Protein AF-A0A2G9UIN2-F1 (afdb_monomer)

Solvent-accessible surface area (backbone atoms only — not comparable to full-atom values): 10100 Å² total; per-residue (Å²): 106,71,71,57,74,68,44,85,97,54,88,50,62,65,34,50,51,36,48,75,70,37,87,46,74,73,47,40,44,54,20,52,49,45,50,49,53,54,57,69,75,46,90,55,94,90,59,86,84,72,61,85,85,71,55,52,56,44,60,36,27,70,30,40,35,47,42,38,83,90,75,47,74,49,69,42,90,82,50,80,90,44,51,41,89,80,56,81,86,48,56,84,40,46,76,58,53,70,88,53,59,41,46,72,46,51,67,59,79,88,56,78,92,59,66,86,58,86,74,80,87,47,60,36,69,66,38,50,52,59,64,68,62,52,52,56,46,46,48,56,52,43,54,55,52,49,53,55,47,54,53,53,51,52,54,50,51,54,54,48,60,64,62,72,74,113

Structure (mmCIF, N/CA/C/O backbone):
data_AF-A0A2G9UIN2-F1
#
_entry.id   AF-A0A2G9UIN2-F1
#
loop_
_atom_site.group_PDB
_atom_site.id
_atom_site.type_symbol
_atom_site.label_atom_id
_atom_site.label_alt_id
_atom_site.label_comp_id
_atom_site.label_asym_id
_atom_site.label_entity_id
_atom_site.label_seq_id
_atom_site.pdbx_PDB_ins_code
_atom_site.Cartn_x
_atom_site.Cartn_y
_atom_site.Cartn_z
_atom_site.occupancy
_atom_site.B_iso_or_equiv
_atom_site.auth_seq_id
_atom_site.auth_comp_id
_atom_site.auth_asym_id
_atom_site.auth_atom_id
_atom_site.pdbx_PDB_model_num
ATOM 1 N N . MET A 1 1 ? -16.829 -1.666 9.759 1.00 63.56 1 MET A N 1
ATOM 2 C CA . MET A 1 1 ? -17.803 -1.974 10.821 1.00 63.56 1 MET A CA 1
ATOM 3 C C . MET A 1 1 ? -18.372 -3.377 10.726 1.00 63.56 1 MET A C 1
ATOM 5 O O . MET A 1 1 ? -18.330 -4.074 11.726 1.00 63.56 1 MET A O 1
ATOM 9 N N . TRP A 1 2 ? -18.905 -3.793 9.566 1.00 75.94 2 TRP A N 1
ATOM 10 C CA . TRP A 1 2 ? -19.665 -5.048 9.455 1.00 75.94 2 TRP A CA 1
ATOM 11 C C . TRP A 1 2 ? -18.945 -6.251 10.075 1.00 75.94 2 TRP A C 1
ATOM 13 O O . TRP A 1 2 ? -19.530 -6.906 10.926 1.00 75.94 2 TRP A O 1
ATOM 23 N N . MET A 1 3 ? -17.666 -6.457 9.738 1.00 76.12 3 MET A N 1
ATOM 24 C CA . MET A 1 3 ? -16.864 -7.567 10.263 1.00 76.12 3 MET A CA 1
ATOM 25 C C . MET A 1 3 ? -16.715 -7.536 11.792 1.00 76.12 3 MET A C 1
ATOM 27 O O . MET A 1 3 ? -16.960 -8.551 12.424 1.00 76.12 3 MET A O 1
ATOM 31 N N . VAL A 1 4 ? -16.385 -6.383 12.389 1.00 80.69 4 VAL A N 1
ATOM 32 C CA . VAL A 1 4 ? -16.281 -6.232 13.856 1.00 80.69 4 VAL A CA 1
ATOM 33 C C . VAL A 1 4 ? -17.619 -6.536 14.535 1.00 80.69 4 VAL A C 1
ATOM 35 O O . VAL A 1 4 ? -17.651 -7.237 15.537 1.00 80.69 4 VAL A O 1
ATOM 38 N N . LYS A 1 5 ? -18.736 -6.101 13.939 1.00 80.81 5 LYS A N 1
ATOM 39 C CA . LYS A 1 5 ? -20.092 -6.393 14.436 1.00 80.81 5 LYS A CA 1
ATOM 40 C C . LYS A 1 5 ? -20.481 -7.876 14.344 1.00 80.81 5 LYS A C 1
ATOM 42 O O . LYS A 1 5 ? -21.467 -8.262 14.958 1.00 80.81 5 LYS A O 1
ATOM 47 N N . GLN A 1 6 ? -19.754 -8.694 13.575 1.00 80.25 6 GLN A N 1
ATOM 48 C CA . GLN A 1 6 ? -19.987 -10.144 13.512 1.00 80.25 6 GLN A CA 1
ATOM 49 C C . GLN A 1 6 ? -19.217 -10.921 14.591 1.00 80.25 6 GLN A C 1
ATOM 51 O O . GLN A 1 6 ? -19.413 -12.130 14.710 1.00 80.25 6 GLN A O 1
ATOM 56 N N . LEU A 1 7 ? -18.315 -10.278 15.342 1.00 79.25 7 LEU A N 1
ATOM 57 C CA . LEU A 1 7 ? -17.462 -10.974 16.301 1.00 79.25 7 LEU A CA 1
ATOM 58 C C . LEU A 1 7 ? -18.230 -11.243 17.599 1.00 79.25 7 LEU A C 1
ATOM 60 O O . LEU A 1 7 ? -18.716 -10.301 18.229 1.00 79.25 7 LEU A O 1
ATOM 64 N N . PRO A 1 8 ? -18.360 -12.513 18.020 1.00 70.81 8 PRO A N 1
ATOM 65 C CA . PRO A 1 8 ? -19.006 -12.825 19.282 1.00 70.81 8 PRO A CA 1
ATOM 66 C C . PRO A 1 8 ? -18.165 -12.272 20.437 1.00 70.81 8 PRO A C 1
ATOM 68 O O . PRO A 1 8 ? -16.949 -12.439 20.449 1.00 70.81 8 PRO A O 1
ATOM 71 N N . GLN A 1 9 ? -18.827 -11.669 21.427 1.00 70.94 9 GLN A N 1
ATOM 72 C CA . GLN A 1 9 ? -18.208 -11.187 22.672 1.00 70.94 9 GLN A CA 1
ATOM 73 C C . GLN A 1 9 ? -17.229 -10.008 22.528 1.00 70.94 9 GLN A C 1
ATOM 75 O O . GLN A 1 9 ? -16.435 -9.783 23.439 1.00 70.94 9 GLN A O 1
ATOM 80 N N . VAL A 1 10 ? -17.286 -9.231 21.439 1.00 77.25 10 VAL A N 1
ATOM 81 C CA . VAL A 1 10 ? -16.496 -7.993 21.331 1.00 77.25 10 VAL A CA 1
ATOM 82 C C . VAL A 1 10 ? -17.382 -6.760 21.243 1.00 77.25 10 VAL A C 1
ATOM 84 O O . VAL A 1 10 ? -18.228 -6.649 20.357 1.00 77.25 10 VAL A O 1
ATOM 87 N N . ASP A 1 11 ? -17.151 -5.809 22.149 1.00 80.56 11 ASP A N 1
ATOM 88 C CA . ASP A 1 11 ? -17.771 -4.491 22.093 1.00 80.56 11 ASP A CA 1
ATOM 89 C C . ASP A 1 11 ? -17.069 -3.605 21.050 1.00 80.56 11 ASP A C 1
ATOM 91 O O . ASP A 1 11 ? -15.977 -3.079 21.260 1.00 80.56 11 ASP A O 1
ATOM 95 N N . GLY A 1 12 ? -17.709 -3.446 19.891 1.00 83.81 12 GLY A N 1
ATOM 96 C CA . GLY A 1 12 ? -17.247 -2.572 18.811 1.00 83.81 12 GLY A CA 1
ATOM 97 C C . GLY A 1 12 ? -17.690 -1.109 18.935 1.00 83.81 12 GLY A C 1
ATOM 98 O O . GLY A 1 12 ? -17.384 -0.320 18.036 1.00 83.81 12 GLY A O 1
ATOM 99 N N . THR A 1 13 ? -18.415 -0.734 19.997 1.00 87.88 13 THR A N 1
ATOM 100 C CA . THR A 1 13 ? -19.048 0.592 20.141 1.00 87.88 13 THR A CA 1
ATOM 101 C C . THR A 1 13 ? -18.028 1.719 20.053 1.00 87.88 13 THR A C 1
ATOM 103 O O . THR A 1 13 ? -18.266 2.723 19.379 1.00 87.88 13 THR A O 1
ATOM 106 N N . LYS A 1 14 ? -16.849 1.541 20.655 1.00 88.19 14 LYS A N 1
ATOM 107 C CA . LYS A 1 14 ? -15.799 2.566 20.635 1.00 88.19 14 LYS A CA 1
ATOM 108 C C . LYS A 1 14 ? -15.225 2.791 19.239 1.00 88.19 14 LYS A C 1
ATOM 110 O O . LYS A 1 14 ? -15.042 3.931 18.816 1.00 88.19 14 LYS A O 1
ATOM 115 N N . CYS A 1 15 ? -15.023 1.720 18.474 1.00 91.69 15 CYS A N 1
ATOM 116 C CA . CYS A 1 15 ? -14.615 1.861 17.080 1.00 91.69 15 CYS A CA 1
ATOM 117 C C . CYS A 1 15 ? -15.713 2.562 16.261 1.00 91.69 15 CYS A C 1
ATOM 119 O O . CYS A 1 15 ? -15.410 3.401 15.417 1.00 91.69 15 CYS A O 1
ATOM 121 N N . GLU A 1 16 ? -16.992 2.290 16.531 1.00 91.12 16 GLU A N 1
ATOM 122 C CA . GLU A 1 16 ? -18.105 2.986 15.873 1.00 91.12 16 GLU A CA 1
ATOM 123 C C . GLU A 1 16 ? -18.154 4.487 16.187 1.00 91.12 16 GLU A C 1
ATOM 125 O O . GLU A 1 16 ? -18.372 5.293 15.281 1.00 91.12 16 GLU A O 1
ATOM 130 N N . GLN A 1 17 ? -17.863 4.882 17.426 1.00 92.38 17 GLN A N 1
ATOM 131 C CA . GLN A 1 17 ? -17.729 6.292 17.802 1.00 92.38 17 GLN A CA 1
ATOM 132 C C . GLN A 1 17 ? -16.585 6.976 17.042 1.00 92.38 17 GLN A C 1
ATOM 134 O O . GLN A 1 17 ? -16.797 8.041 16.461 1.00 92.38 17 GLN A O 1
ATOM 139 N N . LEU A 1 18 ? -15.406 6.344 16.979 1.00 93.44 18 LEU A N 1
ATOM 140 C CA . LEU A 1 18 ? -14.257 6.861 16.222 1.00 93.44 18 LEU A CA 1
ATOM 141 C C . LEU A 1 18 ? -14.575 7.016 14.730 1.00 93.44 18 LEU A C 1
ATOM 143 O O . LEU A 1 18 ? -14.188 8.007 14.116 1.00 93.44 18 LEU A O 1
ATOM 147 N N . TRP A 1 19 ? -15.305 6.062 14.145 1.00 93.31 19 TRP A N 1
ATOM 148 C CA . TRP A 1 19 ? -15.766 6.154 12.759 1.00 93.31 19 TRP A CA 1
ATOM 149 C C . TRP A 1 19 ? -16.694 7.351 12.545 1.00 93.31 19 TRP A C 1
ATOM 151 O O . TRP A 1 19 ? -16.465 8.144 11.636 1.00 93.31 19 TRP A O 1
ATOM 161 N N . ASN A 1 20 ? -17.712 7.507 13.394 1.00 94.50 20 ASN A N 1
ATOM 162 C CA . ASN A 1 20 ? -18.695 8.583 13.265 1.00 94.50 20 ASN A CA 1
ATOM 163 C C . ASN A 1 20 ? -18.082 9.978 13.467 1.00 94.50 20 ASN A C 1
ATOM 165 O O . ASN A 1 20 ? -18.548 10.941 12.864 1.00 94.50 20 ASN A O 1
ATOM 169 N N . ALA A 1 21 ? -17.042 10.086 14.297 1.00 94.38 21 ALA A N 1
ATOM 170 C CA . ALA A 1 21 ? -16.307 11.328 14.527 1.00 94.38 21 ALA A CA 1
ATOM 171 C C . ALA A 1 21 ? -15.237 11.618 13.454 1.00 94.38 21 ALA A C 1
ATOM 173 O O . ALA A 1 21 ? -14.657 12.707 13.437 1.00 94.38 21 ALA A O 1
ATOM 174 N N . SER A 1 22 ? -14.940 10.662 12.569 1.00 95.50 22 SER A N 1
ATOM 175 C CA . SER A 1 22 ? -13.878 10.812 11.580 1.00 95.50 22 SER A CA 1
ATOM 176 C C . SER A 1 22 ? -14.259 11.789 10.466 1.00 95.50 22 SER A C 1
ATOM 178 O O . SER A 1 22 ? -15.311 11.690 9.840 1.00 95.50 22 SER A O 1
ATOM 180 N N . THR A 1 23 ? -13.355 12.726 10.184 1.00 95.81 23 THR A N 1
ATOM 181 C CA . THR A 1 23 ? -13.509 13.774 9.156 1.00 95.81 23 THR A CA 1
ATOM 182 C C . THR A 1 23 ? -12.288 13.886 8.237 1.00 95.81 23 THR A C 1
ATOM 184 O O . THR A 1 23 ? -12.237 14.733 7.348 1.00 95.81 23 THR A O 1
ATOM 187 N N . SER A 1 24 ? -11.281 13.034 8.441 1.00 94.06 24 SER A N 1
ATOM 188 C CA . SER A 1 24 ? -9.992 13.066 7.748 1.00 94.06 24 SER A CA 1
ATOM 189 C C . SER A 1 24 ? -9.358 11.677 7.700 1.00 94.06 24 SER A C 1
ATOM 191 O O . SER A 1 24 ? -9.691 10.813 8.508 1.00 94.06 24 SER A O 1
ATOM 193 N N . TYR A 1 25 ? -8.379 11.468 6.814 1.00 89.31 25 TYR A N 1
ATOM 194 C CA . TYR A 1 25 ? -7.621 10.210 6.778 1.00 89.31 25 TYR A CA 1
ATOM 195 C C . TYR A 1 25 ? -6.914 9.905 8.105 1.00 89.31 25 TYR A C 1
ATOM 197 O O . TYR A 1 25 ? -6.899 8.755 8.534 1.00 89.31 25 TYR A O 1
ATOM 205 N N . SER A 1 26 ? -6.385 10.927 8.78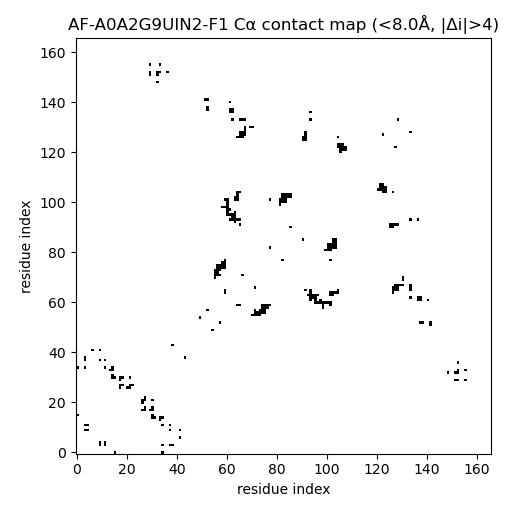2 1.00 89.81 26 SER A N 1
ATOM 206 C CA . SER A 1 26 ? -5.736 10.768 10.087 1.00 89.81 26 SER A CA 1
ATOM 207 C C . SER A 1 26 ? -6.729 10.326 11.163 1.00 89.81 26 SER A C 1
ATOM 209 O O . SER A 1 26 ? -6.471 9.356 11.863 1.00 89.81 26 SER A O 1
ATOM 211 N N . SER A 1 27 ? -7.901 10.966 11.260 1.00 91.44 27 SER A N 1
ATOM 212 C CA . SER A 1 27 ? -8.939 10.544 12.219 1.00 91.44 27 SER A CA 1
ATOM 213 C C . SER A 1 27 ? -9.513 9.160 11.883 1.00 91.44 27 SER A C 1
ATOM 215 O O . SER A 1 27 ? -9.825 8.379 12.778 1.00 91.44 27 SER A O 1
ATOM 217 N N . LEU A 1 28 ? -9.587 8.815 10.594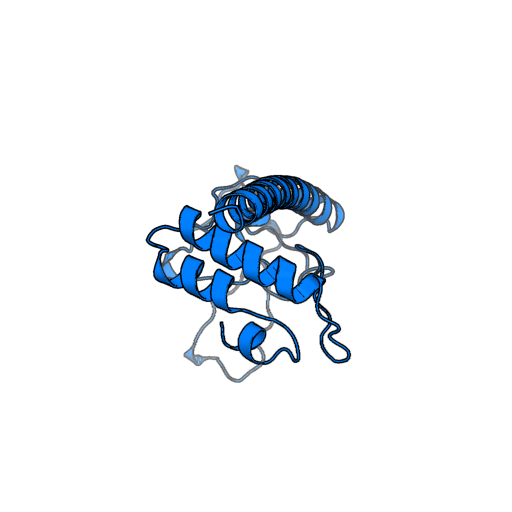 1.00 93.69 28 LEU A N 1
ATOM 218 C CA . LEU A 1 28 ? -10.033 7.500 10.131 1.00 93.69 28 LEU A CA 1
ATOM 219 C C . LEU A 1 28 ? -9.036 6.385 10.486 1.00 93.69 28 LEU A C 1
ATOM 221 O O . LEU A 1 28 ? -9.431 5.231 10.696 1.00 93.69 28 LEU A O 1
ATOM 225 N N . ALA A 1 29 ? -7.745 6.715 10.566 1.00 93.38 29 ALA A N 1
ATOM 226 C CA . ALA A 1 29 ? -6.710 5.770 10.959 1.00 93.38 29 ALA A CA 1
ATOM 227 C C . ALA A 1 29 ? -6.962 5.234 12.376 1.00 93.38 29 ALA A C 1
ATOM 229 O O . ALA A 1 29 ? -6.925 4.020 12.557 1.00 93.38 29 ALA A O 1
ATOM 230 N N . TYR A 1 30 ? -7.355 6.083 13.334 1.00 94.00 30 TYR A N 1
ATOM 231 C CA . TYR A 1 30 ? -7.702 5.653 14.698 1.00 94.00 30 TYR A CA 1
ATOM 232 C C . TYR A 1 30 ? -8.846 4.634 14.728 1.00 94.00 30 TYR A C 1
ATOM 234 O O . TYR A 1 30 ? -8.746 3.607 15.396 1.00 94.00 30 TYR A O 1
ATOM 242 N N . TYR A 1 31 ? -9.909 4.854 13.949 1.00 93.00 31 TYR A N 1
ATOM 243 C CA . TYR A 1 31 ? -10.970 3.853 13.787 1.00 93.00 31 TYR A CA 1
ATOM 244 C C . TYR A 1 31 ? -10.424 2.516 13.256 1.00 93.00 31 TYR A C 1
ATOM 246 O O . TYR A 1 31 ? -10.795 1.442 13.739 1.00 93.00 31 TYR A O 1
ATOM 254 N N . THR A 1 32 ? -9.533 2.576 12.265 1.00 92.44 32 THR A N 1
ATOM 255 C CA . THR A 1 32 ? -8.942 1.384 11.643 1.00 92.44 32 THR A CA 1
ATOM 256 C C . THR A 1 32 ? -8.050 0.626 12.629 1.00 92.44 32 THR A C 1
ATOM 258 O O . THR A 1 32 ? -8.118 -0.603 12.691 1.00 92.44 32 THR A O 1
ATOM 261 N N . VAL A 1 33 ? -7.260 1.346 13.432 1.00 93.38 33 VAL A N 1
ATOM 262 C CA . VAL A 1 33 ? -6.428 0.790 14.510 1.00 93.38 33 VAL A CA 1
ATOM 263 C C . VAL A 1 33 ? -7.301 0.138 15.580 1.00 93.38 33 VAL A C 1
ATOM 265 O O . VAL A 1 33 ? -7.070 -1.024 15.900 1.00 93.38 33 VAL A O 1
ATOM 268 N N . CYS A 1 34 ? -8.366 0.808 16.035 1.00 93.12 34 CYS A N 1
ATOM 269 C CA . CYS A 1 34 ? -9.336 0.243 16.981 1.00 93.12 34 CYS A CA 1
ATOM 270 C C . CYS A 1 34 ? -9.909 -1.093 16.484 1.00 93.12 34 CYS A C 1
ATOM 272 O O . CYS A 1 34 ? -9.904 -2.094 17.200 1.00 93.12 34 CYS A O 1
ATOM 274 N N . CYS A 1 35 ? -10.341 -1.149 15.218 1.00 91.38 35 CYS A N 1
ATOM 275 C CA . CYS A 1 35 ? -10.843 -2.393 14.633 1.00 91.38 35 CYS A CA 1
ATOM 276 C C . CYS A 1 35 ? -9.769 -3.490 14.588 1.00 91.38 35 CYS A C 1
ATOM 278 O O . CYS A 1 35 ? -10.090 -4.663 14.768 1.00 91.38 35 CYS A O 1
ATOM 280 N N . ARG A 1 36 ? -8.505 -3.132 14.327 1.00 89.69 36 ARG A N 1
ATOM 281 C CA . ARG A 1 36 ? -7.386 -4.086 14.294 1.00 89.69 36 ARG A CA 1
ATOM 282 C C . ARG A 1 36 ? -7.088 -4.660 15.680 1.00 89.69 36 ARG A C 1
ATOM 284 O O . ARG A 1 36 ? -6.862 -5.863 15.761 1.00 89.69 36 ARG A O 1
ATOM 291 N N . GLU A 1 37 ? -7.147 -3.853 16.736 1.00 89.50 37 GLU A N 1
ATOM 292 C CA . GLU A 1 37 ? -7.005 -4.314 18.127 1.00 89.50 37 GLU A CA 1
ATOM 293 C C . GLU A 1 37 ? -8.111 -5.305 18.505 1.00 89.50 37 GLU A C 1
ATOM 295 O O . GLU A 1 37 ? -7.828 -6.413 18.957 1.00 89.50 37 GLU A O 1
ATOM 300 N N . VAL A 1 38 ? -9.365 -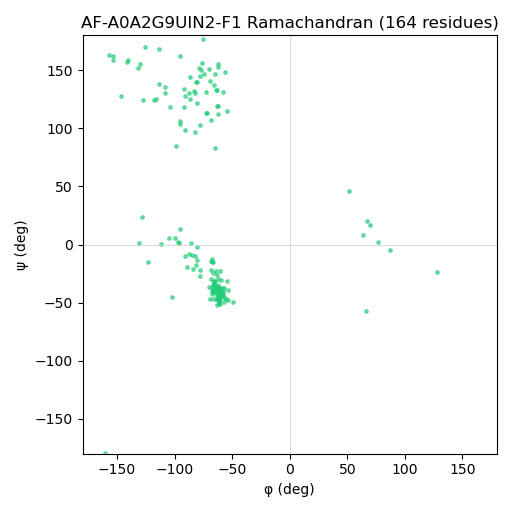4.965 18.195 1.00 89.12 38 VAL A N 1
ATOM 301 C CA . VAL A 1 38 ? -10.517 -5.864 18.365 1.00 89.12 38 VAL A CA 1
ATOM 302 C C . VAL A 1 38 ? -10.308 -7.194 17.635 1.00 89.12 38 VAL A C 1
ATOM 304 O O . VAL A 1 38 ? -10.533 -8.263 18.197 1.00 89.12 38 VAL A O 1
ATOM 307 N N . LEU A 1 39 ? -9.859 -7.160 16.379 1.00 86.44 39 LEU A N 1
ATOM 308 C CA . LEU A 1 39 ? -9.621 -8.383 15.607 1.00 86.44 39 LEU A CA 1
ATOM 309 C C . LEU A 1 39 ? -8.468 -9.220 16.171 1.00 86.44 39 LEU A C 1
ATOM 311 O O . LEU A 1 39 ? -8.531 -10.443 16.097 1.00 86.44 39 LEU A O 1
ATOM 315 N N . ARG A 1 40 ? -7.428 -8.580 16.720 1.00 84.50 40 ARG A N 1
ATOM 316 C CA . ARG A 1 40 ? -6.279 -9.254 17.342 1.00 84.50 40 ARG A CA 1
ATOM 317 C C . ARG A 1 40 ? -6.643 -9.936 18.658 1.00 84.50 40 ARG A C 1
ATOM 319 O O . ARG A 1 40 ? -6.119 -11.012 18.927 1.00 84.50 40 ARG A O 1
ATOM 326 N N . SER A 1 41 ? -7.528 -9.336 19.451 1.00 84.25 41 SER A N 1
ATOM 327 C CA . SER A 1 41 ? -8.014 -9.924 20.705 1.00 84.25 41 SER A CA 1
ATOM 328 C C . SER A 1 41 ? -9.113 -10.974 20.496 1.00 84.25 41 SER A C 1
ATOM 330 O O . SER A 1 41 ? -9.418 -11.747 21.403 1.00 84.25 41 SER A O 1
ATOM 332 N N . SER A 1 42 ? -9.687 -11.041 19.292 1.00 82.62 42 SER A N 1
ATOM 333 C CA . SER A 1 42 ? -10.744 -11.989 18.943 1.00 82.62 42 SER A CA 1
ATOM 334 C C . SER A 1 42 ? -10.207 -13.370 18.580 1.00 82.62 42 SER A C 1
ATOM 336 O O . SER A 1 42 ? -9.255 -13.513 17.814 1.00 82.62 42 SER A O 1
ATOM 338 N N . ASN A 1 43 ? -10.901 -14.417 19.027 1.00 79.81 43 ASN A N 1
ATOM 339 C CA . ASN A 1 43 ? -10.636 -15.775 18.563 1.00 79.81 43 ASN A CA 1
ATOM 340 C C . ASN A 1 43 ? -11.351 -16.042 17.226 1.00 79.81 43 ASN A C 1
ATOM 342 O O . ASN A 1 43 ? -12.537 -16.378 17.192 1.00 79.81 43 ASN A O 1
ATOM 346 N N . LEU A 1 44 ? -10.626 -15.883 16.119 1.00 79.62 44 LEU A N 1
ATOM 347 C CA . LEU A 1 44 ? -11.132 -16.108 14.765 1.00 79.62 44 LEU A CA 1
ATOM 348 C C . LEU A 1 44 ? -10.721 -17.495 14.251 1.00 79.62 44 LEU A C 1
ATOM 350 O O . LEU A 1 44 ? -9.739 -17.634 13.528 1.00 79.62 44 LEU A O 1
ATOM 354 N N . SER A 1 45 ? -11.484 -18.537 14.578 1.00 79.12 45 SER A N 1
ATOM 355 C CA . SER A 1 45 ? -11.149 -19.916 14.176 1.00 79.12 45 SER A CA 1
ATOM 356 C C . SER A 1 45 ? -11.141 -20.152 12.657 1.00 79.12 45 SER A C 1
ATOM 358 O O . SER A 1 45 ? -10.427 -21.030 12.179 1.00 79.12 45 SER A O 1
ATOM 360 N N . ASN A 1 46 ? -11.900 -19.357 11.895 1.00 82.06 46 ASN A N 1
ATOM 361 C CA . ASN A 1 46 ? -12.090 -19.531 10.449 1.00 82.06 46 ASN A CA 1
ATOM 362 C C . ASN A 1 46 ? -11.453 -18.423 9.590 1.00 82.06 46 ASN A C 1
ATOM 364 O O . ASN A 1 46 ? -11.594 -18.449 8.369 1.00 82.06 46 ASN A O 1
ATOM 368 N N . ILE A 1 47 ? -10.791 -17.429 10.194 1.00 78.19 47 ILE A N 1
ATOM 369 C CA . ILE A 1 47 ? -10.215 -16.285 9.469 1.00 78.19 47 ILE A CA 1
ATOM 370 C C . ILE A 1 47 ? -8.750 -16.136 9.861 1.00 78.19 47 ILE A C 1
ATOM 372 O O . ILE A 1 47 ? -8.424 -15.960 11.030 1.00 78.19 47 ILE A O 1
ATOM 376 N N . ARG A 1 48 ? -7.865 -16.137 8.860 1.00 79.00 48 ARG A N 1
ATOM 377 C CA . ARG A 1 48 ? -6.446 -15.822 9.039 1.00 79.00 48 ARG A CA 1
ATOM 378 C C . ARG A 1 48 ? -6.158 -14.419 8.522 1.00 79.00 48 ARG A C 1
ATOM 380 O O . ARG A 1 48 ? -6.303 -14.151 7.332 1.00 79.00 48 ARG A O 1
ATOM 387 N N . ILE A 1 49 ? -5.705 -13.541 9.410 1.00 77.12 49 ILE A N 1
ATOM 388 C CA . ILE A 1 49 ? -5.220 -12.207 9.046 1.00 77.12 49 ILE A CA 1
ATOM 389 C C . ILE A 1 49 ? -3.711 -12.310 8.808 1.00 77.12 49 ILE A C 1
ATOM 391 O O . ILE A 1 49 ? -2.963 -12.696 9.704 1.00 77.12 49 ILE A O 1
ATOM 395 N N . HIS A 1 50 ? -3.265 -12.006 7.591 1.00 77.69 50 HIS A N 1
ATOM 396 C CA . HIS A 1 50 ? -1.842 -11.971 7.253 1.00 77.69 50 HIS A CA 1
ATOM 397 C C . HIS A 1 50 ? -1.187 -10.676 7.737 1.00 77.69 50 HIS A C 1
ATOM 399 O O . HIS A 1 50 ? -1.831 -9.627 7.799 1.00 77.69 50 HIS A O 1
ATOM 405 N N . GLU A 1 51 ? 0.112 -10.735 8.032 1.00 73.62 51 GLU A N 1
ATOM 406 C CA . GLU A 1 51 ? 0.888 -9.521 8.273 1.00 73.62 51 GLU A CA 1
ATOM 407 C C . GLU A 1 51 ? 0.921 -8.633 7.023 1.00 73.62 51 GLU A C 1
ATOM 409 O O . GLU A 1 51 ? 0.835 -9.103 5.880 1.00 73.62 51 GLU A O 1
ATOM 414 N N . LYS A 1 52 ? 1.071 -7.320 7.234 1.00 72.06 52 LYS A N 1
ATOM 415 C CA . LYS A 1 52 ? 1.160 -6.360 6.132 1.00 72.06 52 LYS A CA 1
ATOM 416 C C . LYS A 1 52 ? 2.338 -6.717 5.221 1.00 72.06 52 LYS A C 1
ATOM 418 O O . LYS A 1 52 ? 3.451 -6.930 5.689 1.00 72.06 52 LYS A O 1
ATOM 423 N N . GLY A 1 53 ? 2.080 -6.763 3.914 1.00 68.25 53 GLY A N 1
ATOM 424 C CA . GLY A 1 53 ? 3.082 -7.106 2.900 1.00 68.25 53 GLY A CA 1
ATOM 425 C C . GLY A 1 53 ? 3.239 -8.605 2.619 1.00 68.25 53 GLY A C 1
ATOM 426 O O . GLY A 1 53 ? 3.959 -8.949 1.692 1.00 68.25 53 GLY A O 1
ATOM 427 N N . GLN A 1 54 ? 2.545 -9.489 3.350 1.00 72.69 54 GLN A N 1
ATOM 428 C CA . GLN A 1 54 ? 2.526 -10.937 3.075 1.00 72.69 54 GLN A CA 1
ATOM 429 C C . GLN A 1 54 ? 1.317 -11.392 2.236 1.00 72.69 54 GLN A C 1
ATOM 431 O O . GLN A 1 54 ? 1.146 -12.584 1.979 1.00 72.69 54 GLN A O 1
ATOM 436 N N . GLY A 1 55 ? 0.452 -10.459 1.830 1.00 72.44 55 GLY A N 1
ATOM 437 C CA . GLY A 1 55 ? -0.643 -10.725 0.899 1.00 72.44 55 GLY A CA 1
ATOM 438 C C . GLY A 1 55 ? -0.151 -10.841 -0.545 1.00 72.44 55 GLY A C 1
ATOM 439 O O . GLY A 1 55 ? 0.882 -10.287 -0.904 1.00 72.44 55 GLY A O 1
ATOM 440 N N . TRP A 1 56 ? -0.907 -11.546 -1.389 1.00 72.50 56 TRP A N 1
ATOM 441 C CA . TRP A 1 56 ? -0.523 -11.786 -2.789 1.00 72.50 56 TRP A CA 1
ATOM 442 C C . TRP A 1 56 ? -0.855 -10.609 -3.722 1.00 72.50 56 TRP A C 1
ATOM 444 O O . TRP A 1 56 ? -0.298 -10.499 -4.814 1.00 72.50 56 TRP A O 1
ATOM 454 N N . ALA A 1 57 ? -1.744 -9.711 -3.288 1.00 85.38 57 ALA A N 1
ATOM 455 C CA . ALA A 1 57 ? -2.023 -8.443 -3.951 1.00 85.38 57 ALA A CA 1
ATOM 456 C C . ALA A 1 57 ? -1.448 -7.282 -3.131 1.00 85.38 57 ALA A C 1
ATOM 458 O O . ALA A 1 57 ? -1.622 -7.238 -1.911 1.00 85.38 57 ALA A O 1
ATOM 459 N N . ARG A 1 58 ? -0.787 -6.328 -3.794 1.00 88.44 58 ARG A N 1
ATOM 460 C CA . ARG A 1 58 ? -0.191 -5.151 -3.138 1.00 88.44 58 ARG A CA 1
ATOM 461 C C . ARG A 1 58 ? -0.353 -3.889 -3.968 1.00 88.44 58 ARG A C 1
ATOM 463 O O . ARG A 1 58 ? -0.503 -3.962 -5.183 1.00 88.44 58 ARG A O 1
ATOM 470 N N . ASP A 1 59 ? -0.292 -2.729 -3.330 1.00 88.94 59 ASP A N 1
ATOM 471 C CA . ASP A 1 59 ? -0.319 -1.461 -4.054 1.00 88.94 59 ASP A CA 1
ATOM 472 C C . ASP A 1 59 ? 0.969 -1.238 -4.865 1.00 88.94 59 ASP A C 1
ATOM 474 O O . ASP A 1 59 ? 2.079 -1.532 -4.406 1.00 88.94 59 ASP A O 1
ATOM 478 N N . GLY A 1 60 ? 0.829 -0.679 -6.072 1.00 90.81 60 GLY A N 1
ATOM 479 C CA . GLY A 1 60 ? 1.958 -0.431 -6.978 1.00 90.81 60 GLY A CA 1
ATOM 480 C C . GLY A 1 60 ? 2.956 0.603 -6.462 1.00 90.81 60 GLY A C 1
ATOM 481 O O . GLY A 1 60 ? 4.165 0.441 -6.633 1.00 90.81 60 GLY A O 1
ATOM 482 N N . TRP A 1 61 ? 2.473 1.632 -5.766 1.00 91.25 61 TRP A N 1
ATOM 483 C CA . TRP A 1 61 ? 3.306 2.727 -5.262 1.00 91.25 61 TRP A CA 1
ATOM 484 C C . TRP A 1 61 ? 4.349 2.272 -4.225 1.00 91.25 61 TRP A C 1
ATOM 486 O O . TRP A 1 61 ? 5.400 2.897 -4.099 1.00 91.25 61 TRP A O 1
ATOM 496 N N . LEU A 1 62 ? 4.132 1.140 -3.541 1.00 92.62 62 LEU A N 1
ATOM 497 C CA . LEU A 1 62 ? 5.068 0.610 -2.539 1.00 92.62 62 LEU A CA 1
ATOM 498 C C . LEU A 1 62 ? 6.463 0.316 -3.122 1.00 92.62 62 LEU A C 1
ATOM 500 O O . LEU A 1 62 ? 7.471 0.444 -2.420 1.00 92.62 62 LEU A O 1
ATOM 504 N N . THR A 1 63 ? 6.528 -0.038 -4.408 1.00 94.62 63 THR A N 1
ATOM 505 C CA . THR A 1 63 ? 7.768 -0.363 -5.135 1.00 94.62 63 THR A CA 1
ATOM 506 C C . THR A 1 63 ? 7.905 0.424 -6.436 1.00 94.62 63 THR A C 1
ATOM 508 O O . THR A 1 63 ? 8.579 -0.028 -7.363 1.00 94.62 63 THR A O 1
ATOM 511 N N . ASN A 1 64 ? 7.251 1.585 -6.539 1.00 95.06 64 ASN A N 1
ATOM 512 C CA . ASN A 1 64 ? 7.257 2.398 -7.755 1.00 95.06 64 ASN A CA 1
ATOM 513 C C . ASN A 1 64 ? 6.885 1.573 -9.007 1.00 95.06 64 ASN A C 1
ATOM 515 O O . ASN A 1 64 ? 7.579 1.590 -10.017 1.00 95.06 64 ASN A O 1
ATOM 519 N N . SER A 1 65 ? 5.826 0.766 -8.894 1.00 94.44 65 SER A N 1
ATOM 520 C CA . SER A 1 65 ? 5.290 -0.141 -9.927 1.00 94.44 65 SER A CA 1
ATOM 521 C C . SER A 1 65 ? 6.216 -1.281 -10.377 1.00 94.44 65 SER A C 1
ATOM 523 O O . SER A 1 65 ? 5.867 -2.020 -11.295 1.00 94.44 65 SER A O 1
ATOM 525 N N . HIS A 1 66 ? 7.360 -1.485 -9.716 1.00 95.31 66 HIS A N 1
ATOM 526 C CA . HIS A 1 66 ? 8.228 -2.630 -9.993 1.00 95.31 66 HIS A CA 1
ATOM 527 C C . HIS A 1 66 ? 7.644 -3.924 -9.433 1.00 95.31 66 HIS A C 1
ATOM 529 O O . HIS A 1 66 ? 7.011 -3.917 -8.373 1.00 95.31 66 HIS A O 1
ATOM 535 N N . TRP A 1 67 ? 7.891 -5.034 -10.120 1.00 92.56 67 TRP A N 1
ATOM 536 C CA . TRP A 1 67 ? 7.154 -6.287 -9.976 1.00 92.56 67 TRP A CA 1
ATOM 537 C C . TRP A 1 67 ? 8.062 -7.520 -10.034 1.00 92.56 67 TRP A C 1
ATOM 539 O O . TRP A 1 67 ? 9.152 -7.470 -10.608 1.00 92.56 67 TRP A O 1
ATOM 549 N N . ASN A 1 68 ? 7.607 -8.651 -9.490 1.00 92.31 68 ASN A N 1
ATOM 550 C CA . ASN A 1 68 ? 8.160 -9.955 -9.829 1.00 92.31 68 ASN A CA 1
ATOM 551 C C . ASN A 1 68 ? 7.096 -11.078 -9.808 1.00 92.31 68 ASN A C 1
ATOM 553 O O . ASN A 1 68 ? 6.456 -11.288 -8.777 1.00 92.31 68 ASN A O 1
ATOM 557 N N . PRO A 1 69 ? 6.964 -11.876 -10.888 1.00 88.56 69 PRO A N 1
ATOM 558 C CA . PRO A 1 69 ? 5.922 -12.904 -10.994 1.00 88.56 69 PRO A CA 1
ATOM 559 C C . PRO A 1 69 ? 6.083 -14.086 -10.023 1.00 88.56 69 PRO A C 1
ATOM 561 O O . PRO A 1 69 ? 5.163 -14.884 -9.896 1.00 88.56 69 PRO A O 1
ATOM 564 N N . MET A 1 70 ? 7.232 -14.239 -9.351 1.00 89.12 70 MET A N 1
ATOM 565 C CA . MET A 1 70 ? 7.418 -15.289 -8.342 1.00 89.12 70 MET A CA 1
ATOM 566 C C . MET A 1 70 ? 6.760 -14.962 -7.000 1.00 89.12 70 MET A C 1
ATOM 568 O O . MET A 1 70 ? 6.463 -15.882 -6.243 1.00 89.12 70 MET A O 1
ATOM 572 N N . ILE A 1 71 ? 6.604 -13.677 -6.669 1.00 88.69 71 ILE A N 1
ATOM 573 C CA . ILE A 1 71 ? 6.147 -13.234 -5.339 1.00 88.69 71 ILE A CA 1
ATOM 574 C C . ILE A 1 71 ? 4.898 -12.361 -5.389 1.00 88.69 71 ILE A C 1
ATOM 576 O O . ILE A 1 71 ? 4.249 -12.181 -4.362 1.00 88.69 71 ILE A O 1
ATOM 580 N N . ASP A 1 72 ? 4.548 -11.846 -6.564 1.00 87.94 72 ASP A N 1
ATOM 581 C CA . ASP A 1 72 ? 3.396 -10.985 -6.740 1.00 87.94 72 ASP A CA 1
ATOM 582 C C . ASP A 1 72 ? 2.322 -11.678 -7.608 1.00 87.94 72 ASP A C 1
ATOM 584 O O . ASP A 1 72 ? 2.642 -12.304 -8.620 1.00 87.94 72 ASP A O 1
ATOM 588 N N . PHE A 1 73 ? 1.038 -11.555 -7.233 1.00 84.31 73 PHE A N 1
ATOM 589 C CA . PHE A 1 73 ? -0.101 -12.083 -8.010 1.00 84.31 73 PHE A CA 1
ATOM 590 C C . PHE A 1 73 ? -0.852 -11.009 -8.807 1.00 84.31 73 PHE A C 1
ATOM 592 O O . PHE A 1 73 ? -1.069 -11.178 -10.005 1.00 84.31 73 PHE A O 1
ATOM 599 N N . MET A 1 74 ? -1.143 -9.848 -8.198 1.00 84.69 74 MET A N 1
ATOM 600 C CA . MET A 1 74 ? -1.546 -8.639 -8.936 1.00 84.69 74 MET A CA 1
ATOM 601 C C . MET A 1 74 ? -1.282 -7.341 -8.161 1.00 84.69 74 MET A C 1
ATOM 603 O O . MET A 1 74 ? -1.130 -7.349 -6.940 1.00 84.69 74 MET A O 1
ATOM 607 N N . PHE A 1 75 ? -1.287 -6.202 -8.859 1.00 88.06 75 PHE A N 1
ATOM 608 C CA . PHE A 1 75 ? -1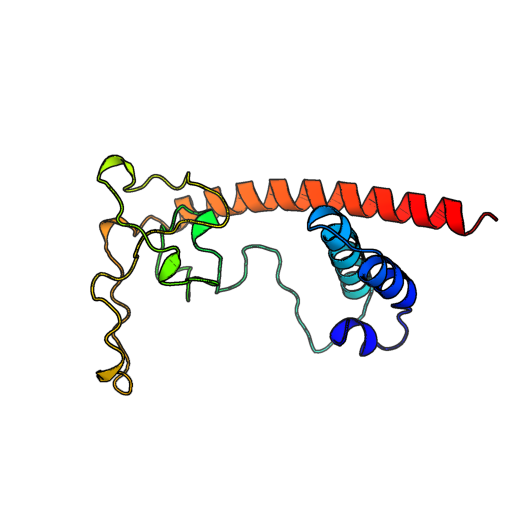.336 -4.893 -8.207 1.00 88.06 75 PHE A CA 1
ATOM 609 C C . PHE A 1 75 ? -2.771 -4.496 -7.846 1.00 88.06 75 PHE A C 1
ATOM 611 O O . PHE A 1 75 ? -3.667 -4.543 -8.689 1.00 88.06 75 PHE A O 1
ATOM 618 N N . HIS A 1 76 ? -2.963 -4.047 -6.609 1.00 86.31 76 HIS A N 1
ATOM 619 C CA . HIS A 1 76 ? -4.206 -3.454 -6.125 1.00 86.31 76 HIS A CA 1
ATOM 620 C C . HIS A 1 76 ? -4.361 -2.002 -6.615 1.00 86.31 76 HIS A C 1
ATOM 622 O O . HIS A 1 76 ? -3.374 -1.294 -6.822 1.00 86.31 76 HIS A O 1
ATOM 628 N N . GLY A 1 77 ? -5.612 -1.561 -6.794 1.00 80.69 77 GLY A N 1
ATOM 629 C CA . GLY A 1 77 ? -5.955 -0.138 -6.889 1.00 80.69 77 GLY A CA 1
ATOM 630 C C . GLY A 1 77 ? -5.491 0.599 -8.150 1.00 80.69 77 GLY A C 1
ATOM 631 O O . GLY A 1 77 ? -5.474 1.827 -8.150 1.00 80.69 77 GLY A O 1
ATOM 632 N N . ARG A 1 78 ? -5.123 -0.109 -9.224 1.00 82.31 78 ARG A N 1
ATOM 633 C CA . ARG A 1 78 ? -4.675 0.518 -10.479 1.00 82.31 78 ARG A CA 1
ATOM 634 C C . ARG A 1 78 ? -5.839 1.149 -11.241 1.00 82.31 78 ARG A C 1
ATOM 636 O O . ARG A 1 78 ? -6.708 0.439 -11.740 1.00 82.31 78 ARG A O 1
ATOM 643 N N . LYS A 1 79 ? -5.838 2.478 -11.345 1.00 85.81 79 LYS A N 1
ATOM 644 C CA . LYS A 1 79 ? -6.811 3.257 -12.125 1.00 85.81 79 LYS A CA 1
ATOM 645 C C . LYS A 1 79 ? -6.151 3.830 -13.369 1.00 85.81 79 LYS A C 1
ATOM 647 O O . LYS A 1 79 ? -5.127 4.496 -13.247 1.00 85.81 79 LYS A O 1
ATOM 652 N N . GLU A 1 80 ? -6.763 3.643 -14.537 1.00 85.31 80 GLU A N 1
ATOM 653 C CA . GLU A 1 80 ? -6.235 4.150 -15.817 1.00 85.31 80 GLU A CA 1
ATOM 654 C C . GLU A 1 80 ? -5.967 5.666 -15.804 1.00 85.31 80 GLU A C 1
ATOM 656 O O . GLU A 1 80 ? -5.021 6.120 -16.436 1.00 85.31 80 GLU A O 1
ATOM 661 N N . ALA A 1 81 ? -6.745 6.441 -15.039 1.00 89.56 81 ALA A N 1
ATOM 662 C CA . ALA A 1 81 ? -6.565 7.890 -14.902 1.00 89.56 81 ALA A CA 1
ATOM 663 C C . ALA A 1 81 ? -5.256 8.300 -14.195 1.00 89.56 81 ALA A C 1
ATOM 665 O O . ALA A 1 81 ? -4.761 9.397 -14.430 1.00 89.56 81 ALA A O 1
ATOM 666 N N . ASP A 1 82 ? -4.687 7.424 -13.360 1.00 90.50 82 ASP A N 1
ATOM 667 C CA . ASP A 1 82 ? -3.465 7.687 -12.582 1.00 90.50 82 ASP A CA 1
ATOM 668 C C . ASP A 1 82 ? -2.212 7.075 -13.241 1.00 90.50 82 ASP A C 1
ATOM 670 O O . ASP A 1 82 ? -1.123 7.065 -12.658 1.00 90.50 82 ASP A O 1
ATOM 674 N N . LYS A 1 83 ? -2.379 6.515 -14.444 1.00 90.06 83 LYS A N 1
ATOM 675 C CA . LYS A 1 83 ? -1.352 5.785 -15.180 1.00 90.06 83 LYS A CA 1
ATOM 676 C C . LYS A 1 83 ? -0.432 6.740 -15.931 1.00 90.06 83 LYS A C 1
ATOM 678 O O . LYS A 1 83 ? -0.894 7.590 -16.690 1.00 90.06 83 LYS A O 1
ATOM 683 N N . ILE A 1 84 ? 0.876 6.563 -15.774 1.00 92.44 84 ILE A N 1
ATOM 684 C CA . ILE A 1 84 ? 1.901 7.366 -16.452 1.00 92.44 84 ILE A CA 1
ATOM 685 C C . ILE A 1 84 ? 2.955 6.480 -17.136 1.00 92.44 84 ILE A C 1
ATOM 687 O O . ILE A 1 84 ? 3.179 5.343 -16.712 1.00 92.44 84 ILE A O 1
ATOM 691 N N . PRO A 1 85 ? 3.638 6.973 -18.184 1.00 92.00 85 PRO A N 1
ATOM 692 C CA . PRO A 1 85 ? 4.827 6.307 -18.706 1.00 92.00 85 PRO A CA 1
ATOM 693 C C . PRO A 1 85 ? 6.003 6.431 -17.723 1.00 92.0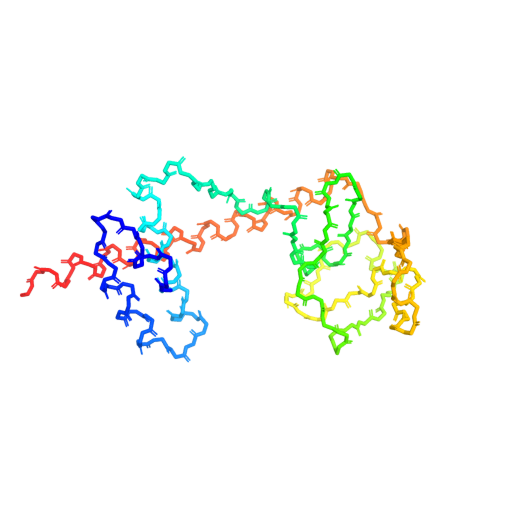0 85 PRO A C 1
ATOM 695 O O . PRO A 1 85 ? 6.118 7.422 -16.998 1.00 92.00 85 PRO A O 1
ATOM 698 N N . TYR A 1 86 ? 6.904 5.448 -17.732 1.00 93.31 86 TYR A N 1
ATOM 699 C CA . TYR A 1 86 ? 8.187 5.518 -17.028 1.00 93.31 86 TYR A CA 1
ATOM 700 C C . TYR A 1 86 ? 9.309 5.983 -17.970 1.00 93.31 86 TYR A C 1
ATOM 702 O O . TYR A 1 86 ? 9.186 5.925 -19.195 1.00 93.31 86 TYR A O 1
ATOM 710 N N . LYS A 1 87 ? 10.420 6.443 -17.394 1.00 94.75 87 LYS A N 1
ATOM 711 C CA . LYS A 1 87 ? 11.649 6.828 -18.100 1.00 94.75 87 LYS A CA 1
ATOM 712 C C . LYS A 1 87 ? 12.798 5.880 -17.753 1.00 94.75 87 LYS A C 1
ATOM 714 O O . LYS A 1 87 ? 12.707 5.106 -16.801 1.00 94.75 87 LYS A O 1
ATOM 719 N N . ALA A 1 88 ? 13.900 5.954 -18.498 1.00 96.06 88 ALA A N 1
ATOM 720 C CA . ALA A 1 88 ? 15.057 5.078 -18.299 1.00 96.06 88 ALA A CA 1
ATOM 721 C C . ALA A 1 88 ? 15.624 5.156 -16.868 1.00 96.06 88 ALA A C 1
ATOM 723 O O . ALA A 1 88 ? 15.980 4.131 -16.294 1.00 96.06 88 ALA A O 1
ATOM 724 N N . GLU A 1 89 ? 15.632 6.340 -16.251 1.00 95.75 89 GLU A N 1
ATOM 725 C CA . GLU A 1 89 ? 16.075 6.545 -14.865 1.00 95.75 89 GLU A CA 1
ATOM 726 C C . GLU A 1 89 ? 15.164 5.901 -13.806 1.00 95.75 89 GLU A C 1
ATOM 728 O O . GLU A 1 89 ? 15.548 5.781 -12.640 1.00 95.75 89 GLU A O 1
ATOM 733 N N . ASN A 1 90 ? 13.946 5.500 -14.179 1.00 95.75 90 ASN A N 1
ATOM 734 C CA . ASN A 1 90 ? 13.028 4.820 -13.271 1.00 95.75 90 ASN A CA 1
ATOM 735 C C . ASN A 1 90 ? 13.293 3.314 -13.196 1.00 95.75 90 ASN A C 1
ATOM 737 O O . ASN A 1 90 ? 12.904 2.697 -12.207 1.00 95.75 90 ASN A O 1
ATOM 741 N N . ILE A 1 91 ? 13.964 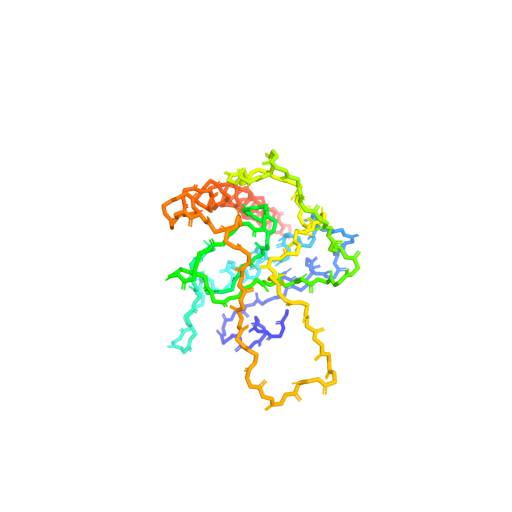2.733 -14.195 1.00 96.12 91 ILE A N 1
ATOM 742 C CA . ILE A 1 91 ? 14.215 1.292 -14.286 1.00 96.12 91 ILE A CA 1
ATOM 743 C C . ILE A 1 91 ? 15.061 0.831 -13.094 1.00 96.12 91 ILE A C 1
ATOM 745 O O . ILE A 1 91 ? 16.190 1.275 -12.884 1.00 96.12 91 ILE A O 1
ATOM 749 N N . GLY A 1 92 ? 14.501 -0.076 -12.293 1.00 95.75 92 GLY A N 1
ATOM 750 C CA . GLY A 1 92 ? 15.134 -0.614 -11.090 1.00 95.75 92 GLY A CA 1
ATOM 751 C C . GLY A 1 92 ? 15.110 0.320 -9.874 1.00 95.75 92 GLY A C 1
ATOM 752 O O . GLY A 1 92 ? 15.638 -0.060 -8.824 1.00 95.75 92 GLY A O 1
ATOM 753 N N . ASN A 1 93 ? 14.498 1.505 -9.980 1.00 96.44 93 ASN A N 1
ATOM 754 C CA . ASN A 1 93 ? 14.338 2.445 -8.875 1.00 96.44 93 ASN A CA 1
ATOM 755 C C . ASN A 1 93 ? 12.972 2.264 -8.197 1.00 96.44 93 ASN A C 1
ATOM 757 O O . ASN A 1 93 ? 11.942 2.732 -8.681 1.00 96.44 93 ASN A O 1
ATOM 761 N N . LEU A 1 94 ? 12.980 1.619 -7.031 1.00 95.75 94 LEU A N 1
ATOM 762 C CA . LEU A 1 94 ? 11.774 1.312 -6.256 1.00 95.75 94 LEU A CA 1
ATOM 763 C C . LEU A 1 94 ? 11.266 2.504 -5.421 1.00 95.75 94 LEU A C 1
ATOM 765 O O . LEU A 1 94 ? 10.241 2.382 -4.745 1.00 95.75 94 LEU A O 1
ATOM 769 N N . ASN A 1 95 ? 11.968 3.640 -5.442 1.00 93.94 95 ASN A N 1
ATOM 770 C CA . ASN A 1 95 ? 11.516 4.869 -4.802 1.00 93.94 95 ASN A CA 1
ATOM 771 C C . ASN A 1 95 ? 10.647 5.664 -5.774 1.00 93.94 95 ASN A C 1
ATOM 773 O O . ASN A 1 95 ? 11.039 5.908 -6.913 1.00 93.94 95 ASN A O 1
ATOM 777 N N . GLY A 1 96 ? 9.480 6.085 -5.305 1.00 91.81 96 GLY A N 1
ATOM 778 C CA . GLY A 1 96 ? 8.507 6.813 -6.101 1.00 91.81 96 GLY A CA 1
ATOM 779 C C . GLY A 1 96 ? 7.512 7.562 -5.218 1.00 91.81 96 GLY A C 1
ATOM 780 O O . GLY A 1 96 ? 7.629 7.514 -3.988 1.00 91.81 96 GLY A O 1
ATOM 781 N N . PRO A 1 97 ? 6.552 8.262 -5.838 1.00 91.31 97 PRO A N 1
ATOM 782 C CA . PRO A 1 97 ? 5.471 8.924 -5.122 1.00 91.31 97 PRO A CA 1
ATOM 783 C C . PRO A 1 97 ? 4.598 7.908 -4.369 1.00 91.31 97 PRO A C 1
ATOM 785 O O . PRO A 1 97 ? 4.537 6.729 -4.725 1.00 91.31 97 PRO A O 1
ATOM 788 N N . THR A 1 98 ? 3.922 8.361 -3.314 1.00 89.06 98 THR A N 1
ATOM 789 C CA . THR A 1 98 ? 2.965 7.545 -2.557 1.00 89.06 98 THR A CA 1
ATOM 790 C C . THR A 1 98 ? 1.576 7.622 -3.188 1.00 89.06 98 THR A C 1
ATOM 792 O O . THR A 1 98 ? 1.161 8.672 -3.666 1.00 89.06 98 THR A O 1
ATOM 795 N N . HIS A 1 99 ? 0.839 6.508 -3.158 1.00 87.38 99 HIS A N 1
ATOM 796 C CA . HIS A 1 99 ? -0.528 6.339 -3.680 1.00 87.38 99 HIS A CA 1
ATOM 797 C C . HIS A 1 99 ? -0.686 6.445 -5.206 1.00 87.38 99 HIS A C 1
ATOM 799 O O . HIS A 1 99 ? -1.176 5.501 -5.823 1.00 87.38 99 HIS A O 1
ATOM 805 N N . PHE A 1 100 ? -0.279 7.562 -5.804 1.00 86.88 100 PHE A N 1
ATOM 806 C CA . PHE A 1 100 ? -0.388 7.873 -7.230 1.00 86.88 100 PHE A CA 1
ATOM 807 C C . PHE A 1 100 ? 0.712 8.874 -7.632 1.00 86.88 100 PHE A C 1
ATOM 809 O O . PHE A 1 100 ? 1.208 9.611 -6.778 1.00 86.88 100 PHE A O 1
ATOM 816 N N . PRO A 1 101 ? 1.079 8.975 -8.921 1.00 91.69 101 PRO A N 1
ATOM 817 C CA . PRO A 1 101 ? 0.693 8.116 -10.050 1.00 91.69 101 PRO A CA 1
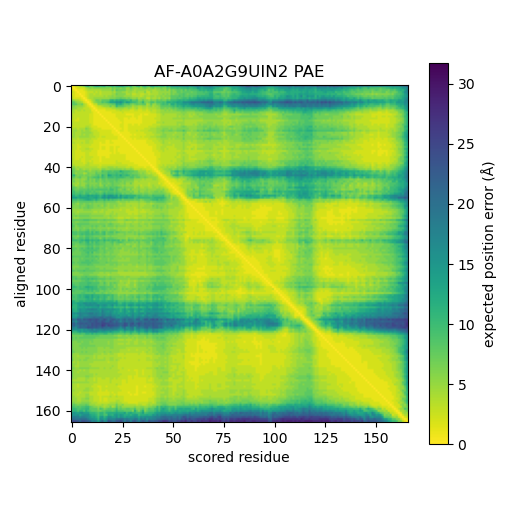ATOM 818 C C . PRO A 1 101 ? 1.423 6.755 -10.059 1.00 91.69 101 PRO A C 1
ATOM 820 O O . PRO A 1 101 ? 2.275 6.494 -9.210 1.00 91.69 101 PRO A O 1
ATOM 823 N N . TRP A 1 102 ? 1.096 5.880 -11.017 1.00 91.31 102 TRP A N 1
ATOM 824 C CA . TRP A 1 102 ? 1.726 4.559 -11.192 1.00 91.31 102 TRP A CA 1
ATOM 825 C C . TRP A 1 102 ? 2.139 4.301 -12.652 1.00 91.31 102 TRP A C 1
ATOM 827 O O . TRP A 1 102 ? 1.542 4.844 -13.580 1.00 91.31 102 TRP A O 1
ATOM 837 N N . PHE A 1 103 ? 3.172 3.479 -12.867 1.00 93.12 103 PHE A N 1
ATOM 838 C CA . PHE A 1 103 ? 3.650 3.139 -14.211 1.00 93.12 103 PHE A CA 1
ATOM 839 C C . PHE A 1 103 ? 2.800 2.054 -14.845 1.00 93.12 103 PHE A C 1
ATOM 841 O O . PHE A 1 103 ? 2.490 1.061 -14.186 1.00 93.12 103 PHE A O 1
ATOM 848 N N . ASP A 1 104 ? 2.515 2.172 -16.143 1.00 88.12 104 ASP A N 1
ATOM 849 C CA . ASP A 1 104 ? 1.943 1.040 -16.868 1.00 88.12 104 ASP A CA 1
ATOM 850 C C . ASP A 1 104 ? 2.924 -0.137 -16.855 1.00 88.12 104 ASP A C 1
ATOM 852 O O . ASP A 1 104 ? 4.013 -0.082 -17.424 1.00 88.12 104 ASP A O 1
ATOM 856 N N . THR A 1 105 ? 2.545 -1.199 -16.150 1.00 86.88 105 THR A N 1
ATOM 857 C CA . THR A 1 105 ? 3.388 -2.387 -16.017 1.00 86.88 105 THR A CA 1
ATOM 858 C C . THR A 1 105 ? 3.105 -3.415 -17.095 1.00 86.88 105 THR A C 1
ATOM 860 O O . THR A 1 105 ? 3.798 -4.424 -17.129 1.00 86.88 105 THR A O 1
ATOM 863 N N . LEU A 1 106 ? 2.040 -3.242 -17.884 1.00 85.00 106 LEU A N 1
ATOM 864 C CA . LEU A 1 106 ? 1.667 -4.189 -18.924 1.00 85.00 106 LEU A CA 1
ATOM 865 C C . LEU A 1 106 ? 2.344 -3.783 -20.228 1.00 85.00 106 LEU A C 1
ATOM 867 O O . LEU A 1 106 ? 2.209 -2.660 -20.700 1.00 85.00 106 LEU A O 1
ATOM 871 N N . LYS A 1 107 ? 3.046 -4.732 -20.844 1.00 83.38 107 LYS A N 1
ATOM 872 C CA . LYS A 1 107 ? 3.658 -4.541 -22.160 1.00 83.38 107 LYS A CA 1
ATOM 873 C C . LYS A 1 107 ? 2.602 -4.359 -23.253 1.00 83.38 107 LYS A C 1
ATOM 875 O O . LYS A 1 107 ? 2.845 -3.686 -24.250 1.00 83.38 107 LYS A O 1
ATOM 880 N N . THR A 1 108 ? 1.443 -4.989 -23.078 1.00 79.62 108 THR A N 1
ATOM 881 C CA . THR A 1 108 ? 0.310 -4.892 -23.997 1.00 79.62 108 THR A CA 1
ATOM 882 C C . THR A 1 108 ? -0.869 -4.275 -23.250 1.00 79.62 108 THR A C 1
ATOM 884 O O . THR A 1 108 ? -1.252 -4.815 -22.210 1.00 79.62 108 THR A O 1
ATOM 887 N N . PRO A 1 109 ? -1.447 -3.167 -23.749 1.00 75.81 109 PRO A N 1
ATOM 888 C CA . PRO A 1 109 ? -2.627 -2.565 -23.144 1.00 75.81 109 PRO A CA 1
ATOM 889 C C . PRO A 1 109 ? -3.788 -3.556 -23.044 1.00 75.81 109 PRO A C 1
ATOM 891 O O . PRO A 1 109 ? -3.955 -4.424 -23.902 1.00 75.81 109 PRO A O 1
ATOM 894 N N . VAL A 1 110 ? -4.621 -3.397 -22.016 1.00 74.75 110 VAL A N 1
ATOM 895 C CA . VAL A 1 110 ? -5.866 -4.161 -21.898 1.00 74.75 110 VAL A CA 1
ATOM 896 C C . VAL A 1 110 ? -6.857 -3.639 -22.936 1.00 74.75 110 VAL A C 1
ATOM 898 O O . VAL A 1 110 ? -7.317 -2.502 -22.850 1.00 74.75 110 VAL A O 1
ATOM 901 N N . LEU A 1 111 ? -7.183 -4.478 -23.915 1.00 78.25 111 LEU A N 1
ATOM 902 C CA . LEU A 1 111 ? -8.196 -4.206 -24.931 1.00 78.25 111 LEU A CA 1
ATOM 903 C C . LEU A 1 111 ? -9.516 -4.841 -24.474 1.00 78.25 111 LEU A C 1
ATOM 905 O O . LEU A 1 111 ? -9.648 -6.064 -24.443 1.00 78.25 111 LEU A O 1
ATOM 909 N N . LEU A 1 112 ? -10.462 -4.006 -24.027 1.00 77.88 112 LEU A N 1
ATOM 910 C CA . LEU A 1 112 ? -11.714 -4.458 -23.397 1.00 77.88 112 LEU A CA 1
ATOM 911 C C . LEU A 1 112 ? -12.593 -5.295 -24.339 1.00 77.8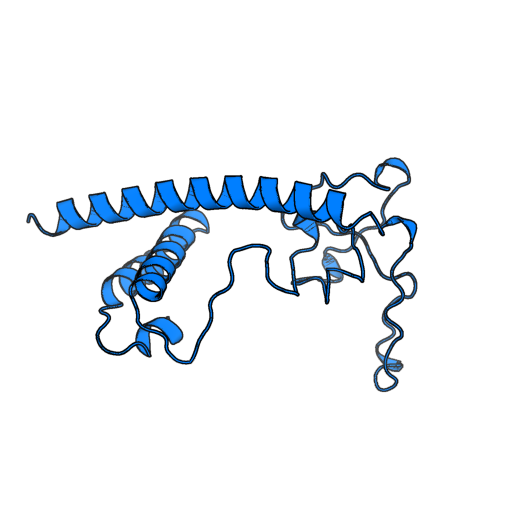8 112 LEU A C 1
ATOM 913 O O . LEU A 1 112 ? -13.308 -6.188 -23.893 1.00 77.88 112 LEU A O 1
ATOM 917 N N . ASP A 1 113 ? -12.514 -5.027 -25.639 1.00 83.38 113 ASP A N 1
ATOM 918 C CA . ASP A 1 113 ? -13.177 -5.779 -26.707 1.00 83.38 113 ASP A CA 1
ATOM 919 C C . ASP A 1 113 ? -12.609 -7.197 -26.896 1.00 83.38 113 ASP A C 1
ATOM 921 O O . ASP A 1 113 ? -13.247 -8.035 -27.529 1.00 83.38 113 ASP A O 1
ATOM 925 N N . GLN A 1 114 ? -11.442 -7.489 -26.313 1.00 76.81 114 GLN A N 1
ATOM 926 C CA . GLN A 1 114 ? -10.775 -8.796 -26.358 1.00 76.81 114 GLN A CA 1
ATOM 927 C C . GLN A 1 114 ? -10.902 -9.579 -25.040 1.00 76.81 114 GLN A C 1
ATOM 929 O O . GLN A 1 114 ? -10.319 -10.658 -24.890 1.00 76.81 114 GLN A O 1
ATOM 934 N N . CYS A 1 115 ? -11.670 -9.072 -24.069 1.00 71.94 115 CYS A N 1
ATOM 935 C CA . CYS A 1 115 ? -11.946 -9.790 -22.828 1.00 71.94 115 CYS A CA 1
ATOM 936 C C . CYS A 1 115 ? -12.742 -11.085 -23.097 1.00 71.94 115 CYS A C 1
ATOM 938 O O . CYS A 1 115 ? -13.746 -11.075 -23.801 1.00 71.94 115 CYS A O 1
ATOM 940 N N . GLY A 1 116 ? -12.314 -12.208 -22.507 1.00 70.00 116 GLY A N 1
ATOM 941 C CA . GLY A 1 116 ? -12.971 -13.522 -22.642 1.00 70.00 116 GLY A CA 1
ATOM 942 C C . GLY A 1 116 ? -12.019 -14.644 -23.064 1.00 70.00 116 GLY A C 1
ATOM 943 O O . GLY A 1 116 ? -12.232 -15.800 -22.708 1.00 70.00 116 GLY A O 1
ATOM 944 N N . THR A 1 117 ? -10.911 -14.292 -23.719 1.00 69.19 117 THR A N 1
ATOM 945 C CA . THR A 1 117 ? -9.717 -15.148 -23.781 1.00 69.19 117 THR A CA 1
ATOM 946 C C . THR A 1 117 ? -8.808 -14.741 -22.622 1.00 69.19 117 THR A C 1
ATOM 948 O O . THR A 1 117 ? -8.645 -13.536 -22.421 1.00 69.19 117 THR A O 1
ATOM 951 N N . PRO A 1 118 ? -8.239 -15.671 -21.829 1.00 60.12 118 PRO A N 1
ATOM 952 C CA . PRO A 1 118 ? -7.351 -15.300 -20.734 1.00 60.12 118 PRO A CA 1
ATOM 953 C C . PRO A 1 118 ? -6.219 -14.427 -21.285 1.00 60.12 118 PRO A C 1
ATOM 955 O O . PRO A 1 118 ? -5.443 -14.914 -22.115 1.00 60.12 118 PRO A O 1
ATOM 958 N N . PRO A 1 119 ? -6.119 -13.146 -20.888 1.00 62.22 119 PRO A N 1
ATOM 959 C CA . PRO A 1 119 ? -5.004 -12.336 -21.328 1.00 62.22 119 PRO A CA 1
ATOM 960 C C . PRO A 1 119 ? -3.737 -12.974 -20.766 1.00 62.22 119 PRO A C 1
ATOM 962 O O . PRO A 1 119 ? -3.666 -13.316 -19.582 1.00 62.22 119 PRO A O 1
ATOM 965 N N . GLN A 1 120 ? -2.719 -13.140 -21.606 1.00 67.06 120 GLN A N 1
ATOM 966 C CA . GLN A 1 120 ? -1.386 -13.355 -21.068 1.00 67.06 120 GLN A CA 1
ATOM 967 C C . GLN A 1 120 ? -0.979 -12.041 -20.406 1.00 67.06 120 GLN A C 1
ATOM 969 O O . GLN A 1 120 ? -0.743 -11.048 -21.093 1.00 67.06 120 GLN A O 1
ATOM 974 N N . TRP A 1 121 ? -0.956 -12.023 -19.072 1.00 70.88 121 TRP A N 1
ATOM 975 C CA . TRP A 1 121 ? -0.469 -10.896 -18.280 1.00 70.88 121 TRP A CA 1
ATOM 976 C C . TRP A 1 121 ? 1.026 -10.710 -18.545 1.00 70.88 121 TRP A C 1
ATOM 978 O O . TRP A 1 121 ? 1.885 -11.237 -17.841 1.00 70.88 121 TRP A O 1
ATOM 988 N N . ASN A 1 122 ? 1.333 -10.011 -19.632 1.00 80.62 122 ASN A N 1
ATOM 989 C CA . ASN A 1 122 ? 2.689 -9.770 -20.081 1.00 80.62 122 ASN A CA 1
ATOM 990 C C . ASN A 1 122 ? 3.176 -8.467 -19.462 1.00 80.62 122 ASN A C 1
ATOM 992 O O . ASN A 1 122 ? 2.836 -7.381 -19.935 1.00 80.62 122 ASN A O 1
ATOM 996 N N . HIS A 1 123 ? 3.929 -8.583 -18.375 1.00 86.12 123 HIS A N 1
ATOM 997 C CA . HIS A 1 123 ? 4.515 -7.425 -17.724 1.00 86.12 123 HIS A CA 1
ATOM 998 C C . HIS A 1 123 ? 5.752 -6.930 -18.481 1.00 86.12 123 HIS A C 1
ATOM 1000 O O . HIS A 1 123 ? 6.514 -7.723 -19.034 1.00 86.12 123 HIS A O 1
ATOM 1006 N N . ASP A 1 124 ? 5.954 -5.615 -18.501 1.00 91.44 124 ASP A N 1
ATOM 1007 C CA . ASP A 1 124 ? 7.143 -5.009 -19.090 1.00 91.44 124 ASP A CA 1
ATOM 1008 C C . ASP A 1 124 ? 8.398 -5.470 -18.320 1.00 91.44 124 ASP A C 1
ATOM 1010 O O . ASP A 1 124 ? 8.503 -5.207 -17.115 1.00 91.44 124 ASP A O 1
ATOM 1014 N N . PRO A 1 125 ? 9.359 -6.150 -18.979 1.00 93.50 125 PRO A N 1
ATOM 1015 C CA . PRO A 1 125 ? 10.551 -6.669 -18.317 1.00 93.50 125 PRO A CA 1
ATOM 1016 C C . PRO A 1 125 ? 11.421 -5.581 -17.676 1.00 93.50 125 PRO A C 1
ATOM 1018 O O . PRO A 1 125 ? 12.141 -5.886 -16.728 1.00 93.50 125 PRO A O 1
ATOM 1021 N N . ASN A 1 126 ? 11.337 -4.323 -18.120 1.00 95.56 126 ASN A N 1
ATOM 1022 C CA . ASN A 1 126 ? 12.080 -3.215 -17.511 1.00 95.56 126 ASN A CA 1
ATOM 1023 C C . ASN A 1 126 ? 11.590 -2.872 -16.097 1.00 95.56 126 ASN A C 1
ATOM 1025 O O . ASN A 1 126 ? 12.329 -2.292 -15.306 1.00 95.56 126 ASN A O 1
ATOM 1029 N N . LEU A 1 127 ? 10.353 -3.237 -15.759 1.00 95.12 127 LEU A N 1
ATOM 1030 C CA . LEU A 1 127 ? 9.793 -3.048 -14.421 1.00 95.12 127 LEU A CA 1
ATOM 1031 C C . LEU A 1 127 ? 9.901 -4.318 -13.567 1.00 95.12 127 LEU A C 1
ATOM 1033 O O . LEU A 1 127 ? 9.481 -4.319 -12.408 1.00 95.12 127 LEU A O 1
ATOM 1037 N N . ILE A 1 128 ? 10.498 -5.390 -14.097 1.00 94.69 128 ILE A N 1
ATOM 1038 C CA . ILE A 1 128 ? 10.750 -6.615 -13.343 1.00 94.69 128 ILE A CA 1
ATOM 1039 C C . ILE A 1 128 ? 12.086 -6.502 -12.605 1.00 94.69 128 ILE A C 1
ATOM 1041 O O . ILE A 1 128 ? 13.137 -6.278 -13.200 1.00 94.69 128 ILE A O 1
ATOM 1045 N N . VAL A 1 129 ? 12.060 -6.702 -11.287 1.00 96.50 129 VAL A N 1
ATOM 1046 C CA . VAL A 1 129 ? 13.260 -6.705 -10.428 1.00 96.50 129 VAL A CA 1
ATOM 1047 C C . VAL A 1 129 ? 13.337 -7.993 -9.615 1.00 96.50 129 VAL A C 1
ATOM 1049 O O . VAL A 1 129 ? 12.398 -8.786 -9.596 1.00 96.50 129 VAL A O 1
ATOM 1052 N N . SER A 1 130 ? 14.462 -8.240 -8.939 1.00 96.75 130 SER A N 1
ATOM 1053 C CA . SER A 1 130 ? 14.607 -9.452 -8.130 1.00 96.75 130 SER A CA 1
ATOM 1054 C C . SER A 1 130 ? 13.632 -9.469 -6.939 1.00 96.75 130 SER A C 1
ATOM 1056 O O . SER A 1 130 ? 13.388 -8.415 -6.338 1.00 96.75 130 SER A O 1
ATOM 1058 N N . PRO A 1 131 ? 13.137 -10.655 -6.524 1.00 95.12 131 PRO A N 1
ATOM 1059 C CA . PRO A 1 131 ? 12.281 -10.784 -5.343 1.00 95.12 131 PRO A CA 1
ATOM 1060 C C . PRO A 1 131 ? 12.911 -10.170 -4.089 1.00 95.12 131 PRO A C 1
ATOM 1062 O O . PRO A 1 131 ? 12.243 -9.481 -3.328 1.00 95.12 131 PRO A O 1
ATOM 1065 N N . PHE A 1 132 ? 14.227 -10.343 -3.922 1.00 95.56 132 PHE A N 1
ATOM 1066 C CA . PHE A 1 132 ? 14.983 -9.778 -2.805 1.00 95.56 132 PHE A CA 1
ATOM 1067 C C . PHE A 1 132 ? 14.841 -8.250 -2.701 1.00 95.56 132 PHE A C 1
ATOM 1069 O O . PHE A 1 132 ? 14.567 -7.741 -1.618 1.00 95.56 132 PHE A O 1
ATOM 1076 N N . LYS A 1 133 ? 14.972 -7.513 -3.816 1.00 96.19 133 LYS A N 1
ATOM 1077 C CA . LYS A 1 133 ? 14.846 -6.044 -3.812 1.00 96.19 133 LYS A CA 1
ATOM 1078 C C . LYS A 1 133 ? 13.434 -5.589 -3.441 1.00 96.19 133 LYS A C 1
ATOM 1080 O O . LYS A 1 133 ? 13.284 -4.620 -2.699 1.00 96.19 133 LYS A O 1
ATOM 1085 N N . ILE A 1 134 ? 12.411 -6.289 -3.937 1.00 94.31 134 ILE A N 1
ATOM 1086 C CA . ILE A 1 134 ? 11.011 -6.007 -3.590 1.00 94.31 134 ILE A CA 1
ATOM 1087 C C . ILE A 1 134 ? 10.786 -6.248 -2.102 1.00 94.31 134 ILE A C 1
ATOM 1089 O O . ILE A 1 134 ? 10.331 -5.342 -1.411 1.00 94.31 134 ILE A O 1
ATOM 1093 N N . LEU A 1 135 ? 11.161 -7.422 -1.593 1.00 92.81 135 LEU A N 1
ATOM 1094 C CA . LEU A 1 135 ? 10.959 -7.776 -0.189 1.00 92.81 135 LEU A CA 1
ATOM 1095 C C . LEU A 1 135 ? 11.709 -6.828 0.753 1.00 92.81 135 LEU A C 1
ATOM 1097 O O . LEU A 1 135 ? 11.135 -6.386 1.741 1.00 92.81 135 LEU A O 1
ATOM 1101 N N . GLN A 1 136 ? 12.939 -6.429 0.414 1.00 94.44 136 GLN A N 1
ATOM 1102 C CA . GLN A 1 136 ? 13.689 -5.433 1.183 1.00 94.44 136 GLN A CA 1
ATOM 1103 C C . GLN A 1 136 ? 12.961 -4.079 1.244 1.00 94.44 136 GLN A C 1
ATOM 1105 O O . GLN A 1 136 ? 12.892 -3.454 2.302 1.00 94.44 136 GLN A O 1
ATOM 1110 N N . ARG A 1 137 ? 12.391 -3.616 0.124 1.00 93.69 137 ARG A N 1
ATOM 1111 C CA . ARG A 1 137 ? 11.616 -2.366 0.081 1.00 93.69 137 ARG A CA 1
ATOM 1112 C C . ARG A 1 137 ? 10.312 -2.472 0.871 1.00 93.69 137 ARG A C 1
ATOM 1114 O O . ARG A 1 137 ? 9.953 -1.532 1.577 1.00 93.69 137 ARG A O 1
ATOM 1121 N N . LEU A 1 138 ? 9.602 -3.589 0.738 1.00 91.62 138 LEU A N 1
ATOM 1122 C CA . LEU A 1 138 ? 8.353 -3.835 1.459 1.00 91.62 138 LEU A CA 1
ATOM 1123 C C . LEU A 1 138 ? 8.587 -3.939 2.968 1.00 91.62 138 LEU A C 1
ATOM 1125 O O . LEU A 1 138 ? 7.768 -3.444 3.736 1.00 91.62 138 LEU A O 1
ATOM 1129 N N . GLU A 1 139 ? 9.718 -4.502 3.386 1.00 92.00 139 GLU A N 1
ATOM 1130 C CA . GLU A 1 139 ? 10.112 -4.568 4.790 1.00 92.00 139 GLU A CA 1
ATOM 1131 C C . GLU A 1 139 ? 10.306 -3.174 5.399 1.00 92.00 139 GLU A C 1
ATOM 1133 O O . GLU A 1 139 ? 9.796 -2.901 6.484 1.00 92.00 139 GLU A O 1
ATOM 1138 N N . ALA A 1 140 ? 10.953 -2.254 4.677 1.00 91.62 140 ALA A N 1
ATOM 1139 C CA . ALA A 1 140 ? 11.093 -0.871 5.134 1.00 91.62 140 ALA A CA 1
ATOM 1140 C C . ALA A 1 140 ? 9.723 -0.195 5.339 1.00 91.62 140 ALA A C 1
ATOM 1142 O O . ALA A 1 140 ? 9.484 0.430 6.371 1.00 91.62 140 ALA A O 1
ATOM 1143 N N . TRP A 1 141 ? 8.787 -0.382 4.400 1.00 91.19 141 TRP A N 1
ATOM 1144 C CA . TRP A 1 141 ? 7.411 0.104 4.561 1.00 91.19 141 TRP A CA 1
ATOM 1145 C C . TRP A 1 141 ? 6.683 -0.549 5.734 1.00 91.19 141 TRP A C 1
ATOM 1147 O O . TRP A 1 141 ? 5.923 0.122 6.432 1.00 91.19 141 TRP A O 1
ATOM 1157 N N . ARG A 1 142 ? 6.895 -1.852 5.951 1.00 91.00 142 ARG A N 1
ATOM 1158 C CA . ARG A 1 142 ? 6.296 -2.585 7.068 1.00 91.00 142 ARG A CA 1
ATOM 1159 C C . ARG A 1 142 ? 6.727 -1.978 8.399 1.00 91.00 142 ARG A C 1
ATOM 1161 O O . ARG A 1 142 ? 5.867 -1.747 9.239 1.00 91.00 142 ARG A O 1
ATOM 1168 N N . GLN A 1 143 ? 8.010 -1.656 8.554 1.00 92.12 143 GLN A N 1
ATOM 1169 C CA . GLN A 1 143 ? 8.540 -1.015 9.761 1.00 92.12 143 GLN A CA 1
ATOM 1170 C C . GLN A 1 143 ? 7.925 0.368 9.995 1.00 92.12 143 GLN A C 1
ATOM 1172 O O . GLN A 1 143 ? 7.466 0.643 11.100 1.00 92.12 143 GLN A O 1
ATOM 1177 N N . THR A 1 144 ? 7.843 1.216 8.962 1.00 91.06 144 THR A N 1
ATOM 1178 C CA . THR A 1 144 ? 7.193 2.535 9.076 1.00 91.06 144 THR A CA 1
ATOM 1179 C C . THR A 1 144 ? 5.745 2.408 9.537 1.00 91.06 144 THR A C 1
ATOM 1181 O O . THR A 1 144 ? 5.344 3.053 10.500 1.00 91.06 144 THR A O 1
ATOM 1184 N N . VAL A 1 145 ? 4.976 1.532 8.891 1.00 89.69 145 VAL A N 1
ATOM 1185 C CA . VAL A 1 145 ? 3.555 1.356 9.207 1.00 89.69 145 VAL A CA 1
ATOM 1186 C C . VAL A 1 145 ? 3.361 0.761 10.596 1.00 89.69 145 VAL A C 1
ATOM 1188 O O . VAL A 1 145 ? 2.416 1.130 11.287 1.00 89.69 145 VAL A O 1
ATOM 1191 N N . GLU A 1 146 ? 4.205 -0.187 11.000 1.00 91.56 146 GLU A N 1
ATOM 1192 C CA . GLU A 1 146 ? 4.086 -0.777 12.329 1.00 91.56 146 GLU A CA 1
ATOM 1193 C C . GLU A 1 146 ? 4.423 0.257 13.409 1.00 91.56 146 GLU A C 1
ATOM 1195 O O . GLU A 1 146 ? 3.716 0.319 14.405 1.00 91.56 146 GLU A O 1
ATOM 1200 N N . ASN A 1 147 ? 5.395 1.147 13.189 1.00 93.56 147 ASN A N 1
ATOM 1201 C CA . ASN A 1 147 ? 5.671 2.242 14.124 1.00 93.56 147 ASN A CA 1
ATOM 1202 C C . ASN A 1 147 ? 4.479 3.206 14.259 1.00 93.56 147 ASN A C 1
ATOM 1204 O O . ASN A 1 147 ? 4.068 3.510 15.377 1.00 93.56 147 ASN A O 1
ATOM 1208 N N . GLU A 1 148 ? 3.893 3.643 13.138 1.00 92.62 148 GLU A N 1
ATOM 1209 C CA . GLU A 1 148 ? 2.688 4.494 13.137 1.00 92.62 148 GLU A CA 1
ATOM 1210 C C . GLU A 1 148 ? 1.522 3.814 13.864 1.00 92.62 148 GLU A C 1
ATOM 1212 O O . GLU A 1 148 ? 0.807 4.433 14.649 1.00 92.62 148 GLU A O 1
ATOM 1217 N N . TYR A 1 149 ? 1.356 2.514 13.625 1.00 92.62 149 TYR A N 1
ATOM 1218 C CA . TYR A 1 149 ? 0.347 1.707 14.285 1.00 92.62 149 TYR A CA 1
ATOM 1219 C C . TYR A 1 149 ? 0.540 1.657 15.803 1.00 92.62 149 TYR A C 1
ATOM 1221 O O . TYR A 1 149 ? -0.418 1.892 16.535 1.00 92.62 149 TYR A O 1
ATOM 1229 N N . GLN A 1 150 ? 1.755 1.356 16.272 1.00 94.19 150 GLN A N 1
ATOM 1230 C CA . GLN A 1 150 ? 2.051 1.242 17.703 1.00 94.19 150 GLN A CA 1
ATOM 1231 C C . GLN A 1 150 ? 1.823 2.573 18.420 1.00 94.19 150 GLN A C 1
ATOM 1233 O O . GLN A 1 150 ? 1.234 2.593 19.497 1.00 94.19 150 GLN A O 1
ATOM 1238 N N . GLN A 1 151 ? 2.209 3.686 17.791 1.00 95.12 151 GLN A N 1
ATOM 1239 C CA . GLN A 1 151 ? 1.941 5.015 18.329 1.00 95.12 151 GLN A CA 1
ATOM 1240 C C . GLN A 1 151 ? 0.432 5.267 18.483 1.00 95.12 151 GLN A C 1
ATOM 1242 O O . GLN A 1 151 ? -0.028 5.623 19.565 1.00 95.12 151 GLN A O 1
ATOM 1247 N N . MET A 1 152 ? -0.358 5.036 17.429 1.00 94.62 152 MET A N 1
ATOM 1248 C CA . MET A 1 152 ? -1.810 5.250 17.488 1.00 94.62 152 MET A CA 1
ATOM 1249 C C . MET A 1 152 ? -2.504 4.312 18.481 1.00 94.62 152 MET A C 1
ATOM 1251 O O . MET A 1 152 ? -3.475 4.709 19.121 1.00 94.62 152 MET A O 1
ATOM 1255 N N . ALA A 1 153 ? -2.031 3.070 18.611 1.00 93.50 153 ALA A N 1
ATOM 1256 C CA . ALA A 1 153 ? -2.572 2.115 19.574 1.00 93.50 153 ALA A CA 1
ATOM 1257 C C . ALA A 1 153 ? -2.361 2.597 21.019 1.00 93.50 153 ALA A C 1
ATOM 1259 O O . ALA A 1 153 ? -3.308 2.587 21.801 1.00 93.50 153 ALA A O 1
ATOM 1260 N N . GLN A 1 154 ? -1.166 3.105 21.342 1.00 94.06 154 GLN A N 1
ATOM 1261 C CA . GLN A 1 154 ? -0.863 3.684 22.657 1.00 94.06 154 GLN A CA 1
ATOM 1262 C C . GLN A 1 154 ? -1.716 4.923 22.956 1.00 94.06 154 GLN A C 1
ATOM 1264 O O . GLN A 1 154 ? -2.241 5.068 24.057 1.00 94.06 154 GLN A O 1
ATOM 1269 N N . GLU A 1 155 ? -1.892 5.811 21.975 1.00 92.94 155 GLU A N 1
ATOM 1270 C CA . GLU A 1 155 ? -2.743 6.998 22.125 1.00 92.94 155 GLU A CA 1
ATOM 1271 C C . GLU A 1 155 ? -4.212 6.620 22.392 1.00 92.94 155 GLU A C 1
ATOM 1273 O O . GLU A 1 155 ? -4.878 7.251 23.215 1.00 92.94 155 GLU A O 1
ATOM 1278 N N . LEU A 1 156 ? -4.717 5.565 21.740 1.00 90.69 156 LEU A N 1
ATOM 1279 C CA . LEU A 1 156 ? -6.061 5.041 21.995 1.00 90.69 156 LEU A CA 1
ATOM 1280 C C . LEU A 1 156 ? -6.193 4.429 23.390 1.00 90.69 156 LEU A C 1
ATOM 1282 O O . LEU A 1 156 ? -7.217 4.633 24.037 1.00 90.69 156 LEU A O 1
ATOM 1286 N N . GLU A 1 157 ? -5.185 3.698 23.860 1.00 88.62 157 GLU A N 1
ATOM 1287 C CA . GLU A 1 157 ? -5.174 3.115 25.205 1.00 88.62 157 GLU A CA 1
ATOM 1288 C C . GLU A 1 157 ? -5.239 4.210 26.280 1.00 88.62 157 GLU A C 1
ATOM 1290 O O . GLU A 1 157 ? -6.134 4.192 27.124 1.00 88.62 157 GLU A O 1
ATOM 1295 N N . GLN A 1 158 ? -4.408 5.250 26.164 1.00 87.75 158 GLN A N 1
ATOM 1296 C CA . GLN A 1 158 ? -4.426 6.405 27.076 1.00 87.75 158 GLN A CA 1
ATOM 1297 C C . GLN A 1 158 ? -5.756 7.173 27.037 1.00 87.75 158 GLN A C 1
ATOM 1299 O O . GLN A 1 158 ? -6.276 7.618 28.066 1.00 87.75 158 GLN A O 1
ATOM 1304 N N . TYR A 1 159 ? -6.339 7.329 25.846 1.00 80.12 159 TYR A N 1
ATOM 1305 C CA . TYR A 1 159 ? -7.667 7.923 25.699 1.00 80.12 159 TYR A CA 1
ATOM 1306 C C . TYR A 1 159 ? -8.749 7.088 26.404 1.00 80.12 159 TYR A C 1
ATOM 1308 O O . TYR A 1 159 ? -9.700 7.641 26.960 1.00 80.12 159 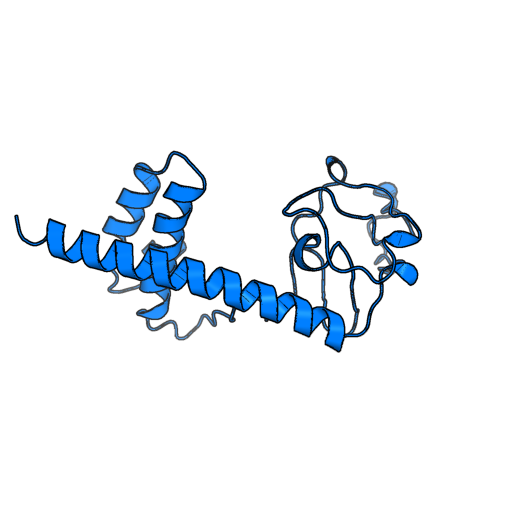TYR A O 1
ATOM 1316 N N . ASN A 1 160 ? -8.616 5.760 26.413 1.00 75.75 160 ASN A N 1
ATOM 1317 C CA . ASN A 1 160 ? -9.553 4.873 27.099 1.00 75.75 160 ASN A CA 1
ATOM 1318 C C . ASN A 1 160 ? -9.453 5.009 28.620 1.00 75.75 160 ASN A C 1
ATOM 1320 O O . ASN A 1 160 ? -10.476 5.214 29.267 1.00 75.75 160 ASN A O 1
ATOM 1324 N N . GLU A 1 161 ? -8.242 4.998 29.174 1.00 76.94 161 GLU A N 1
ATOM 1325 C CA . GLU A 1 161 ? -8.017 5.127 30.622 1.00 76.94 161 GLU A CA 1
ATOM 1326 C C . GLU A 1 161 ? -8.555 6.453 31.188 1.00 76.94 161 GLU A C 1
ATOM 1328 O O . GLU A 1 161 ? -9.124 6.506 32.281 1.00 76.94 161 GLU A O 1
ATOM 1333 N N . THR A 1 162 ? -8.421 7.537 30.422 1.00 70.81 162 THR A N 1
ATOM 1334 C CA . THR A 1 162 ? -8.883 8.877 30.820 1.00 70.81 162 THR A CA 1
ATOM 1335 C C . THR A 1 162 ? -10.393 9.083 30.682 1.00 70.81 162 THR A C 1
ATOM 1337 O O . THR A 1 162 ? -10.947 9.953 31.348 1.00 70.81 162 THR A O 1
ATOM 1340 N N . THR A 1 163 ? -11.078 8.298 29.844 1.00 61.34 163 THR A N 1
ATOM 1341 C CA . THR A 1 163 ? -12.544 8.372 29.695 1.00 61.34 163 THR A CA 1
ATOM 1342 C C . THR A 1 163 ? -13.300 7.458 30.661 1.00 61.34 163 THR A C 1
ATOM 1344 O O . THR A 1 163 ? -14.469 7.720 30.925 1.00 61.34 163 THR A O 1
ATOM 1347 N N . GLU A 1 164 ? -12.652 6.438 31.230 1.00 58.56 164 GLU A N 1
ATOM 1348 C CA . GLU A 1 164 ? -13.233 5.564 32.267 1.00 58.56 164 GLU A CA 1
ATOM 1349 C C . GLU A 1 164 ? -13.103 6.123 33.697 1.00 58.56 164 GLU A C 1
ATOM 1351 O O . GLU A 1 164 ? -13.702 5.592 34.630 1.00 58.56 164 GLU A O 1
ATOM 1356 N N . THR A 1 165 ? -12.339 7.203 33.889 1.00 47.84 165 THR A N 1
ATOM 1357 C CA . THR A 1 165 ? -12.078 7.835 35.197 1.00 47.84 165 THR A CA 1
ATOM 1358 C C . THR A 1 165 ? -13.005 9.017 35.535 1.00 47.84 165 THR A C 1
ATOM 1360 O O . THR A 1 165 ? -12.729 9.747 36.490 1.00 47.84 165 THR A O 1
ATOM 1363 N N . ILE A 1 166 ? -14.111 9.201 34.799 1.00 39.66 166 ILE A N 1
ATOM 1364 C CA . ILE A 1 166 ? -15.113 10.272 35.003 1.00 39.66 166 ILE A CA 1
ATOM 1365 C C . ILE A 1 166 ? -16.489 9.684 35.318 1.00 39.66 166 ILE A C 1
ATOM 1367 O O . ILE A 1 166 ? -16.933 8.789 34.566 1.00 39.66 166 ILE A O 1
#

Sequence (166 aa):
MWMVKQLPQVDGTKCEQLWNASTSYSSLAYYTVCCREVLRSSNLSNIRIHEKGQGWARDGWLTNSHWNPMIDFMFHGRKEADKIPYKAENIGNLNGPTHFPWFDTLKTPVLLDQCGTPPQWNHDPNLIVSPFKILQRLEAWRQTVENEYQQMAQELEQYNETTETI

Mean predicted aligned error: 6.72 Å

Organism: Teladorsagia circumcincta (NCBI:txid45464)

Radius of gyration: 19.89 Å; Cα contacts (8 Å, |Δi|>4): 163; chains: 1; bounding box: 36×34×62 Å

pLDDT: mean 86.02, std 9.92, range [39.66, 96.75]

Foldseek 3Di:
DVVLVPAPPDDLVVLVVLVVPDDDPVSPVLSVLSSVVSVVPGDDVPDDDDQQPQDQEEACLLQLNADAPVRHDYYPDQDPVQEDDDDPVCQPRRHDDPPGDHYDQAPDDDDVVPPPPPDPRHGDVSSYDDPVSSVVSSVVVSVVVVVVSVVSNVVVVVVVVVVVVD

Secondary structure (DSSP, 8-state):
-HHHHTSTT---HHHHHHHHH--SHHHHHHHHHHHHHHHHHS--TT--PPPTT-SSEEEGGGGTT-B-TTT-SEEES--GGGEE---GGGTT-----SSS-EE--BSS---GGGBTB-----B-GGGB--HHHHHHHHHHHHHHHHHHHHHHHHHHHHHHHHHTT-

InterPro domains:
  IPR004988 Protein of unknown function DUF273 [PF03314] (11-85)